Protein AF-A0A2V8W5S4-F1 (afdb_monomer)

Sequence (88 aa):
MDPLRELGRMLLVLGVLLVFLGALFYFGGKLPLRLGRLPGDIVHRGEHTTFYFPIVTCLVLSAGLSLLFWFISHFRRCPPVDIRPLVS

Secondary structure (DSSP, 8-state):
--HHHHHHHHHHHHHHHHHHHHHHHHHHTT---S----TTS-EEEETTEEEE--HHHHHHHHHHHHHHHHHHHHHT---------S--

Solvent-accessible surface area (backbone atoms only — not comparable to full-atom values): 5674 Å² total; per-residue (Å²): 133,61,70,68,58,55,52,51,51,51,52,52,53,52,51,54,50,50,53,51,50,50,48,49,54,62,51,58,72,62,59,78,82,76,84,82,93,64,95,86,66,72,61,54,72,49,101,90,44,77,47,77,64,64,58,66,60,55,49,53,52,50,52,52,52,49,52,52,50,48,53,56,50,57,76,67,64,74,74,81,83,80,79,84,86,84,84,130

Structure (mmCIF, N/CA/C/O backbone):
data_AF-A0A2V8W5S4-F1
#
_entry.id   AF-A0A2V8W5S4-F1
#
loop_
_atom_site.group_PDB
_atom_site.id
_atom_site.type_symbol
_atom_site.label_atom_id
_atom_site.label_alt_id
_atom_site.label_comp_id
_atom_site.label_asym_id
_atom_site.label_entity_id
_atom_site.label_seq_id
_atom_site.pdbx_PDB_ins_code
_atom_site.Cartn_x
_atom_site.Cartn_y
_atom_site.Cartn_z
_atom_site.occupancy
_atom_site.B_iso_or_equiv
_atom_site.auth_seq_id
_atom_site.auth_comp_id
_atom_site.auth_asym_id
_atom_site.auth_atom_id
_atom_site.pdbx_PDB_model_num
ATOM 1 N N . MET A 1 1 ? 18.547 10.506 -20.566 1.00 61.00 1 MET A N 1
ATOM 2 C CA . MET A 1 1 ? 17.335 10.396 -19.734 1.00 61.00 1 MET A CA 1
ATOM 3 C C . MET A 1 1 ? 16.178 10.235 -20.684 1.00 61.00 1 MET A C 1
ATOM 5 O O . MET A 1 1 ? 15.989 11.117 -21.512 1.00 61.00 1 MET A O 1
ATOM 9 N N . ASP A 1 2 ? 15.484 9.101 -20.647 1.00 82.44 2 ASP A N 1
ATOM 10 C CA . ASP A 1 2 ? 14.341 8.880 -21.531 1.00 82.44 2 ASP A CA 1
ATOM 11 C C . ASP A 1 2 ? 13.133 9.547 -20.851 1.00 82.44 2 ASP A C 1
ATOM 13 O O . ASP A 1 2 ? 12.688 9.043 -19.815 1.00 82.44 2 ASP A O 1
ATOM 17 N N . PRO A 1 3 ? 12.596 10.671 -21.357 1.00 87.19 3 PRO A N 1
ATOM 18 C CA . PRO A 1 3 ? 11.538 11.415 -20.664 1.00 87.19 3 PRO A CA 1
ATOM 19 C C . PRO A 1 3 ? 10.287 10.559 -20.401 1.00 87.19 3 PRO A C 1
ATOM 21 O O . PRO A 1 3 ? 9.627 10.710 -19.375 1.00 87.19 3 PRO A O 1
ATOM 24 N N . LEU A 1 4 ? 10.010 9.575 -21.265 1.00 90.25 4 LEU A N 1
ATOM 25 C CA . LEU A 1 4 ? 8.936 8.601 -21.053 1.00 90.25 4 LEU A CA 1
ATOM 26 C C . LEU A 1 4 ? 9.187 7.675 -19.851 1.00 90.25 4 LEU A C 1
ATOM 28 O O . LEU A 1 4 ? 8.239 7.275 -19.174 1.00 90.25 4 LEU A O 1
ATOM 32 N N . ARG A 1 5 ? 10.448 7.334 -19.563 1.00 88.75 5 ARG A N 1
ATOM 33 C CA . ARG A 1 5 ? 10.821 6.464 -18.438 1.00 88.75 5 ARG A CA 1
ATOM 34 C C . ARG A 1 5 ? 10.663 7.187 -17.103 1.00 88.75 5 ARG A C 1
ATOM 36 O O . ARG A 1 5 ? 10.180 6.584 -16.145 1.00 88.75 5 ARG A O 1
ATOM 43 N N . GLU A 1 6 ? 11.038 8.463 -17.035 1.00 90.06 6 GLU A N 1
ATOM 44 C CA . GLU A 1 6 ? 10.837 9.288 -15.836 1.00 90.06 6 GLU A CA 1
ATOM 45 C C . GLU A 1 6 ? 9.351 9.520 -15.562 1.00 90.06 6 GLU A C 1
ATOM 47 O O . GLU A 1 6 ? 8.896 9.301 -14.436 1.00 90.06 6 GLU A O 1
ATOM 52 N N . LEU A 1 7 ? 8.579 9.845 -16.604 1.00 93.81 7 LEU A N 1
ATOM 53 C CA . LEU A 1 7 ? 7.130 9.995 -16.505 1.00 9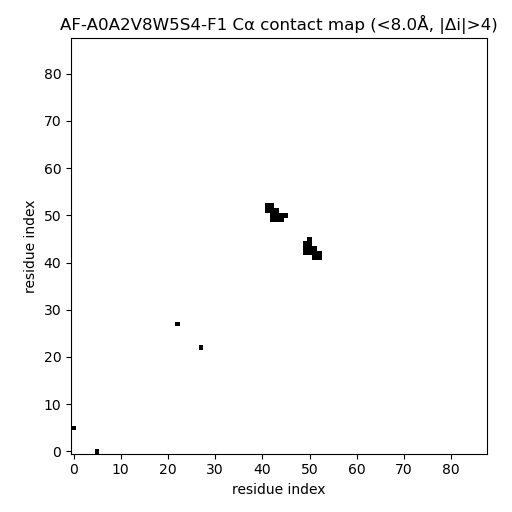3.81 7 LEU A CA 1
ATOM 54 C C . LEU A 1 7 ? 6.465 8.695 -16.024 1.00 93.81 7 LEU A C 1
ATOM 56 O O . LEU A 1 7 ? 5.697 8.716 -15.064 1.00 93.81 7 LEU A O 1
ATOM 60 N N . GLY A 1 8 ? 6.818 7.548 -16.614 1.00 92.12 8 GLY A N 1
ATOM 61 C CA . GLY A 1 8 ? 6.297 6.244 -16.195 1.00 92.12 8 GLY A CA 1
ATOM 62 C C . GLY A 1 8 ? 6.622 5.905 -14.736 1.00 92.12 8 GLY A C 1
ATOM 63 O O . GLY A 1 8 ? 5.754 5.436 -13.998 1.00 92.12 8 GLY A O 1
ATOM 64 N N . ARG A 1 9 ? 7.845 6.204 -14.277 1.00 84.81 9 ARG A N 1
ATOM 65 C CA . ARG A 1 9 ? 8.237 6.017 -12.872 1.00 84.81 9 ARG A CA 1
ATOM 66 C C . ARG A 1 9 ? 7.429 6.917 -11.935 1.00 84.81 9 ARG A C 1
ATOM 68 O O . ARG A 1 9 ? 7.004 6.450 -10.880 1.00 84.81 9 ARG A O 1
ATOM 75 N N . MET A 1 10 ? 7.198 8.171 -12.318 1.00 93.06 10 MET A N 1
ATOM 76 C CA . MET A 1 10 ? 6.391 9.109 -11.537 1.00 93.06 10 MET A CA 1
ATOM 77 C C . MET A 1 10 ? 4.935 8.634 -11.421 1.00 93.06 10 MET A C 1
ATOM 79 O O . MET A 1 10 ? 4.393 8.623 -10.317 1.00 93.06 10 MET A O 1
ATOM 83 N N . LEU A 1 11 ? 4.331 8.164 -12.522 1.00 92.19 11 LEU A N 1
ATOM 84 C CA . LEU A 1 11 ? 2.971 7.609 -12.521 1.00 92.19 11 LEU A CA 1
ATOM 85 C C . LEU A 1 11 ? 2.849 6.370 -11.624 1.00 92.19 11 LEU A C 1
ATOM 87 O O . LEU A 1 11 ? 1.880 6.258 -10.875 1.00 92.19 11 LEU A O 1
ATOM 91 N N . LEU A 1 12 ? 3.831 5.462 -11.661 1.00 88.31 12 LEU A N 1
ATOM 92 C CA . LEU A 1 12 ? 3.841 4.279 -10.793 1.00 88.31 12 LEU A CA 1
ATOM 93 C C . LEU A 1 12 ? 3.889 4.662 -9.310 1.00 88.31 12 LEU A C 1
ATOM 95 O O . LEU A 1 12 ? 3.108 4.137 -8.517 1.00 88.31 12 LEU A O 1
ATOM 99 N N . VAL A 1 13 ? 4.767 5.596 -8.933 1.00 86.31 13 VAL A N 1
ATOM 100 C CA . VAL A 1 13 ? 4.877 6.073 -7.544 1.00 86.31 13 VAL A CA 1
ATOM 101 C C . VAL A 1 13 ? 3.575 6.736 -7.091 1.00 86.31 13 VAL A C 1
ATOM 103 O O . VAL A 1 13 ? 3.080 6.433 -6.005 1.00 86.31 13 VAL A O 1
ATOM 106 N N . LEU A 1 14 ? 2.989 7.588 -7.935 1.00 91.00 14 LEU A N 1
ATOM 107 C CA . LEU A 1 14 ? 1.730 8.267 -7.638 1.00 91.00 14 LEU A CA 1
ATOM 108 C C . LEU A 1 14 ? 0.572 7.269 -7.465 1.00 91.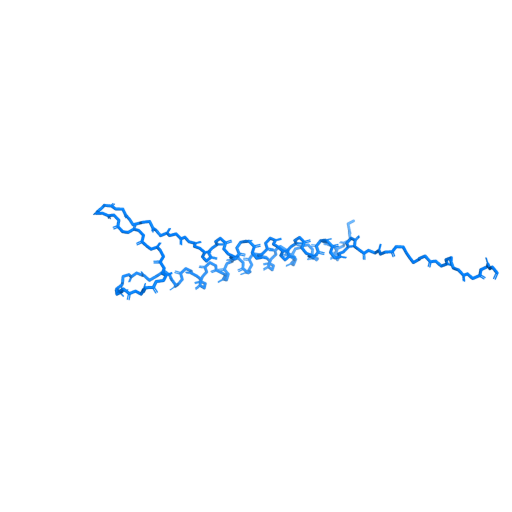00 14 LEU A C 1
ATOM 110 O O . LEU A 1 14 ? -0.210 7.389 -6.526 1.00 91.00 14 LEU A O 1
ATOM 114 N N . GLY A 1 15 ? 0.486 6.257 -8.333 1.00 88.56 15 GLY A N 1
ATOM 115 C CA . GLY A 1 15 ? -0.538 5.214 -8.260 1.00 88.56 15 GLY A CA 1
ATOM 116 C C . GLY A 1 15 ? -0.452 4.391 -6.973 1.00 88.56 15 GLY A C 1
ATOM 117 O O . GLY A 1 15 ? -1.465 4.184 -6.307 1.00 88.56 15 GLY A O 1
ATOM 118 N N . VAL A 1 16 ? 0.758 3.987 -6.572 1.00 84.44 16 VAL A N 1
ATOM 119 C CA . VAL A 1 16 ? 0.979 3.285 -5.293 1.00 84.44 16 VAL A CA 1
ATOM 120 C C . VAL A 1 16 ? 0.578 4.169 -4.109 1.00 84.44 16 VAL A C 1
ATOM 122 O O . VAL A 1 16 ? -0.097 3.694 -3.195 1.00 84.44 16 VAL A O 1
ATOM 125 N N . LEU A 1 17 ? 0.933 5.458 -4.142 1.00 85.25 17 LEU A N 1
ATOM 126 C CA . LEU A 1 17 ? 0.575 6.414 -3.094 1.00 85.25 17 LEU A CA 1
ATOM 127 C C . LEU A 1 17 ? -0.949 6.585 -2.972 1.00 85.25 17 LEU A C 1
ATOM 129 O O . LEU A 1 17 ? -1.476 6.552 -1.859 1.00 85.25 17 LEU A O 1
ATOM 133 N N . LEU A 1 18 ? -1.664 6.710 -4.097 1.00 87.31 18 LEU A N 1
ATOM 134 C CA . LEU A 1 18 ? -3.128 6.805 -4.111 1.00 87.31 18 LEU A CA 1
ATOM 135 C C . LEU A 1 18 ? -3.797 5.544 -3.560 1.00 87.31 18 LEU A C 1
ATOM 137 O O . LEU A 1 18 ? -4.728 5.658 -2.767 1.00 87.31 18 LEU A O 1
ATOM 141 N N . VAL A 1 19 ? -3.332 4.353 -3.950 1.00 82.69 19 VAL A N 1
ATOM 142 C CA . VAL A 1 19 ? -3.864 3.084 -3.423 1.00 82.69 19 VAL A CA 1
ATOM 143 C C . VAL A 1 19 ? -3.643 2.995 -1.914 1.00 82.69 19 VAL A C 1
ATOM 145 O O . VAL A 1 19 ? -4.553 2.598 -1.188 1.00 82.69 19 VAL A O 1
ATOM 148 N N . PHE A 1 20 ? -2.471 3.410 -1.429 1.00 80.38 20 PHE A N 1
ATOM 149 C CA . PHE A 1 20 ? -2.156 3.410 -0.002 1.00 80.38 20 PHE A CA 1
ATOM 150 C C . PHE A 1 20 ? -3.042 4.382 0.791 1.00 80.38 20 PHE A C 1
ATOM 152 O O . PHE A 1 20 ? -3.626 3.998 1.803 1.00 80.38 20 PHE A O 1
ATOM 159 N N . LEU A 1 21 ? -3.203 5.618 0.306 1.00 78.44 21 LEU A N 1
ATOM 160 C CA . LEU A 1 21 ? -4.111 6.613 0.890 1.00 78.44 21 LEU A CA 1
ATOM 161 C C . LEU A 1 21 ? -5.566 6.132 0.859 1.00 78.44 21 LEU A C 1
ATOM 163 O O . LEU A 1 21 ? -6.255 6.188 1.874 1.00 78.44 21 LEU A O 1
ATOM 167 N N . GLY A 1 22 ? -6.025 5.610 -0.279 1.00 78.50 22 GLY A N 1
ATOM 168 C CA . GLY A 1 22 ? -7.368 5.056 -0.436 1.00 78.50 22 GLY A CA 1
ATOM 169 C C . GLY A 1 22 ? -7.633 3.903 0.530 1.00 78.50 22 GLY A C 1
ATOM 170 O O . GLY A 1 22 ? -8.679 3.878 1.174 1.00 78.50 22 GLY A O 1
ATOM 171 N N . ALA A 1 23 ? -6.667 2.999 0.711 1.00 72.69 23 ALA A N 1
ATOM 172 C CA . ALA A 1 23 ? -6.743 1.941 1.712 1.00 72.69 23 ALA A CA 1
ATOM 173 C C . ALA A 1 23 ? -6.802 2.518 3.134 1.00 72.69 23 ALA A C 1
ATOM 175 O O . ALA A 1 23 ? -7.654 2.110 3.922 1.00 72.69 23 ALA A O 1
ATOM 176 N N . LEU A 1 24 ? -5.959 3.502 3.458 1.00 68.44 24 LEU A N 1
ATOM 177 C CA . LEU A 1 24 ? -5.950 4.140 4.774 1.00 68.44 24 LEU A CA 1
ATOM 178 C C . LEU A 1 24 ? -7.291 4.810 5.101 1.00 68.44 24 LEU A C 1
ATOM 180 O O . LEU A 1 24 ? -7.771 4.667 6.218 1.00 68.44 24 LEU A O 1
ATOM 184 N N . PHE A 1 25 ? -7.931 5.481 4.142 1.00 73.44 25 PHE A N 1
ATOM 185 C CA . PHE A 1 25 ? -9.260 6.074 4.335 1.00 73.44 25 PHE A CA 1
ATOM 186 C C . PHE A 1 25 ? -10.377 5.021 4.376 1.00 73.44 25 PHE A C 1
ATOM 188 O O . PHE A 1 25 ? -11.245 5.082 5.248 1.00 73.44 25 PHE A O 1
ATOM 195 N N . TYR A 1 26 ? -10.342 4.026 3.484 1.00 69.62 26 TYR A N 1
ATOM 196 C CA . TYR A 1 26 ? -11.338 2.951 3.425 1.00 69.62 26 TYR A CA 1
ATOM 197 C C . TYR A 1 26 ? -11.344 2.092 4.698 1.00 69.62 26 TYR A C 1
ATOM 199 O O . TYR A 1 26 ? -12.407 1.738 5.211 1.00 69.62 26 TYR A O 1
ATOM 207 N N . PHE A 1 27 ? -10.163 1.777 5.235 1.00 63.09 27 PHE A N 1
ATOM 208 C CA . PHE A 1 27 ? -10.016 1.003 6.468 1.00 63.09 27 PHE A CA 1
ATOM 209 C C . PHE A 1 27 ? -10.000 1.880 7.727 1.00 63.09 27 PHE A C 1
ATOM 211 O O . PHE A 1 27 ? -10.458 1.432 8.774 1.00 63.09 27 PHE A O 1
ATOM 218 N N . GLY A 1 28 ? -9.567 3.138 7.631 1.00 60.12 28 GLY A N 1
ATOM 219 C CA . GLY A 1 28 ? -9.598 4.108 8.730 1.00 60.12 28 GLY A CA 1
ATOM 220 C C . GLY A 1 28 ? -11.018 4.496 9.142 1.00 60.12 28 GLY A C 1
ATOM 221 O O . GLY A 1 28 ? -11.293 4.627 10.331 1.00 60.12 28 GLY A O 1
ATOM 222 N N . GLY A 1 29 ? -11.949 4.578 8.183 1.00 56.31 29 GLY A N 1
ATOM 223 C CA . GLY A 1 29 ? -13.382 4.746 8.462 1.00 56.31 29 GLY A CA 1
ATOM 224 C C . GLY A 1 29 ? -14.070 3.487 9.010 1.00 56.31 29 GLY A C 1
ATOM 225 O O . GLY A 1 29 ? -15.173 3.575 9.544 1.00 56.31 29 GLY A O 1
ATOM 226 N N . LYS A 1 30 ? -13.421 2.317 8.910 1.00 52.03 30 LYS A N 1
ATOM 227 C CA . LYS A 1 30 ? -13.874 1.047 9.496 1.00 52.03 30 LYS A CA 1
ATOM 228 C C . LYS A 1 30 ? -13.279 0.772 10.878 1.00 52.03 30 LYS A C 1
ATOM 230 O O . LYS A 1 30 ? -13.444 -0.342 11.362 1.00 52.03 30 LYS A O 1
ATOM 235 N N . LEU A 1 31 ? -12.638 1.744 11.539 1.00 50.50 31 LEU A N 1
ATOM 236 C CA . LEU A 1 31 ? -12.442 1.662 12.988 1.00 50.50 31 LEU A CA 1
ATOM 237 C C . LEU A 1 31 ? -13.811 1.865 13.651 1.00 50.50 31 LEU A C 1
ATOM 239 O O . LEU A 1 31 ? -14.305 2.996 13.688 1.00 50.50 31 LEU A O 1
ATOM 243 N N . PRO A 1 32 ? -14.449 0.807 14.183 1.00 50.34 32 PRO A N 1
ATOM 244 C CA . PRO A 1 32 ? -15.696 0.950 14.898 1.00 50.34 32 PRO A CA 1
ATOM 245 C C . PRO A 1 32 ? -15.341 1.543 16.258 1.00 50.34 32 PRO A C 1
ATOM 247 O O . PRO A 1 32 ? -14.993 0.843 17.214 1.00 50.34 32 PRO A O 1
ATOM 250 N N . LEU A 1 33 ? -15.412 2.867 16.337 1.00 51.53 33 LEU A N 1
ATOM 251 C CA . LEU A 1 33 ? -15.550 3.590 17.587 1.00 51.53 33 LEU A CA 1
ATOM 252 C C . LEU A 1 33 ? -16.838 3.097 18.265 1.00 51.53 33 LEU A C 1
ATOM 254 O O . LEU A 1 33 ? -17.901 3.654 18.042 1.00 51.53 33 LEU A O 1
ATOM 258 N N . ARG A 1 34 ? -16.698 2.046 19.089 1.00 51.41 34 ARG A N 1
ATOM 259 C CA . ARG A 1 34 ? -17.659 1.513 20.075 1.00 51.41 34 ARG A CA 1
ATOM 260 C C . ARG A 1 34 ? -19.033 1.082 19.532 1.00 51.41 34 ARG A C 1
ATOM 262 O O . ARG A 1 34 ? -19.822 1.923 19.151 1.00 51.41 34 ARG A O 1
ATOM 269 N N . LEU A 1 35 ? -19.372 -0.203 19.704 1.00 51.50 35 LEU A N 1
ATOM 270 C CA . LEU A 1 35 ? -20.614 -0.724 20.330 1.00 51.50 35 LEU A CA 1
ATOM 271 C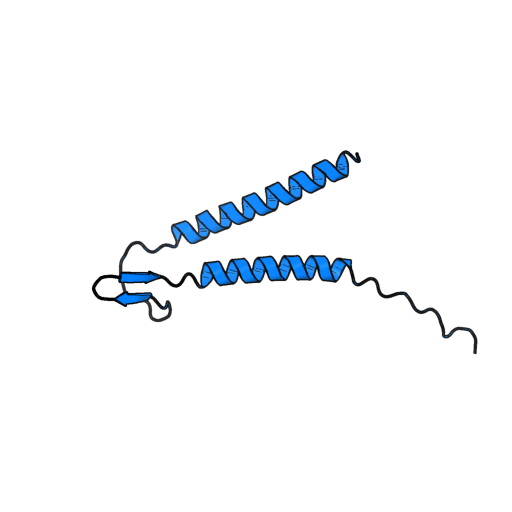 C . LEU A 1 35 ? -20.966 -2.107 19.760 1.00 51.50 35 LEU A C 1
ATOM 273 O O . LEU A 1 35 ? -21.296 -2.237 18.592 1.00 51.50 35 LEU A O 1
ATOM 277 N N . GLY A 1 36 ? -20.978 -3.129 20.619 1.00 43.25 36 GLY A N 1
ATOM 278 C CA . GLY A 1 36 ? -21.643 -4.400 20.317 1.00 43.25 36 GLY A CA 1
ATOM 279 C C . GLY A 1 36 ? -20.719 -5.520 19.841 1.00 43.25 36 GLY A C 1
ATOM 280 O O . GLY A 1 36 ? -19.880 -5.357 18.968 1.00 43.25 36 GLY A O 1
ATOM 281 N N . ARG A 1 37 ? -20.875 -6.678 20.479 1.00 54.53 37 ARG A N 1
ATOM 282 C CA . ARG A 1 37 ? -20.153 -7.925 20.223 1.00 54.53 37 ARG A CA 1
ATOM 283 C C . ARG A 1 37 ? -20.405 -8.402 18.787 1.00 54.53 37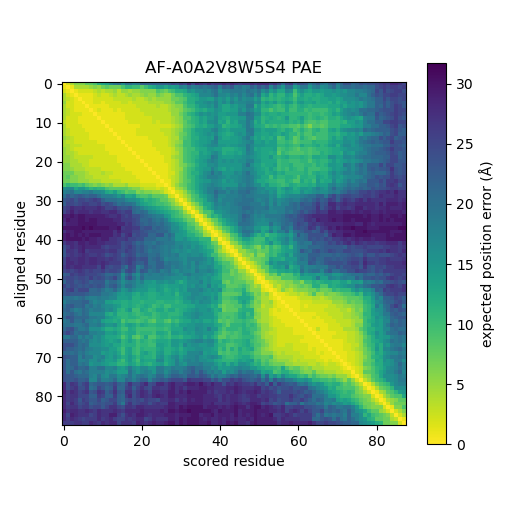 ARG A C 1
ATOM 285 O O . ARG A 1 37 ? -21.541 -8.742 18.472 1.00 54.53 37 ARG A O 1
ATOM 292 N N . LEU A 1 38 ? -19.361 -8.515 17.967 1.00 47.41 38 LEU A N 1
ATOM 293 C CA . LEU A 1 38 ? -19.371 -9.393 16.796 1.00 47.41 38 LEU A CA 1
ATOM 294 C C . LEU A 1 38 ? -18.361 -10.528 17.039 1.00 47.41 38 LEU A C 1
ATOM 296 O O . LEU A 1 38 ? -17.181 -10.246 17.251 1.00 47.41 38 LEU A O 1
ATOM 300 N N . PRO A 1 39 ? -18.802 -11.799 17.072 1.00 46.44 39 PRO A N 1
ATOM 301 C CA . PRO A 1 39 ? -17.911 -12.934 17.263 1.00 46.44 39 PRO A CA 1
ATOM 302 C C . PRO A 1 39 ? -17.125 -13.157 15.964 1.00 46.44 39 PRO A C 1
ATOM 304 O O . PRO A 1 39 ? -17.707 -13.525 14.948 1.00 46.44 39 PRO A O 1
ATOM 307 N N . GLY A 1 40 ? -15.815 -12.895 15.986 1.00 58.09 40 GLY A N 1
ATOM 308 C CA . GLY A 1 40 ? -14.931 -13.133 14.837 1.00 58.09 40 GLY A CA 1
ATOM 309 C C . GLY A 1 40 ? -13.733 -12.189 14.697 1.00 58.09 40 GLY A C 1
ATOM 310 O O . GLY A 1 40 ? -12.791 -12.543 13.998 1.00 58.09 40 GLY A O 1
ATOM 311 N N . ASP A 1 41 ? -13.717 -11.035 15.372 1.00 57.34 41 ASP A N 1
ATOM 312 C CA . ASP A 1 41 ? -12.567 -10.118 15.381 1.00 57.34 41 ASP A CA 1
ATOM 313 C C . ASP A 1 41 ? -11.867 -10.226 16.746 1.00 57.34 41 ASP A C 1
ATOM 315 O O . ASP A 1 41 ? -12.491 -9.992 17.787 1.00 57.34 41 ASP A O 1
ATOM 319 N N . ILE A 1 42 ? -10.609 -10.686 16.778 1.00 53.03 42 ILE A N 1
ATOM 320 C CA . ILE A 1 42 ? -9.857 -10.931 18.022 1.00 53.03 42 ILE A CA 1
ATOM 321 C C . ILE A 1 42 ? -9.526 -9.576 18.655 1.00 53.03 42 ILE A C 1
ATOM 323 O O . ILE A 1 42 ? -8.465 -8.994 18.440 1.00 53.03 42 ILE A O 1
ATOM 327 N N . VAL A 1 43 ? -10.462 -9.064 19.445 1.00 53.31 43 VAL A N 1
ATOM 328 C CA . VAL A 1 43 ? -10.268 -7.909 20.315 1.00 53.31 43 VAL A CA 1
ATOM 329 C C . VAL A 1 43 ? -10.020 -8.453 21.712 1.00 53.31 43 VAL A C 1
ATOM 331 O O . VAL A 1 43 ? -10.954 -8.797 22.439 1.00 53.31 43 VAL A O 1
ATOM 334 N N . HIS A 1 44 ? -8.746 -8.557 22.093 1.00 47.88 44 HIS A N 1
ATOM 335 C CA . HIS A 1 44 ? -8.387 -8.884 23.468 1.00 47.88 44 HIS A CA 1
ATOM 336 C C . HIS A 1 44 ? -8.573 -7.611 24.302 1.00 47.88 44 HIS A C 1
ATOM 338 O O . HIS A 1 44 ? -7.746 -6.695 24.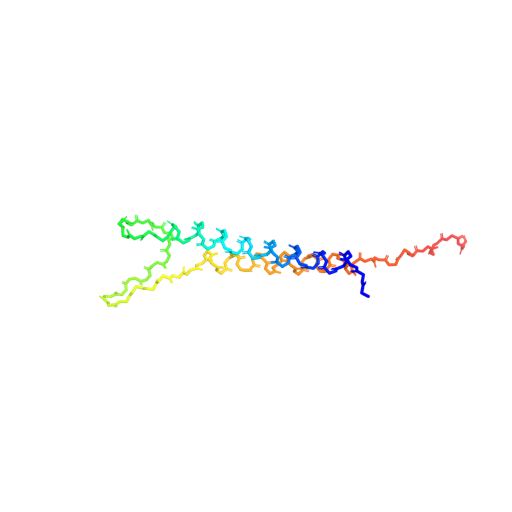283 1.00 47.88 44 HIS A O 1
ATOM 344 N N . ARG A 1 45 ? -9.729 -7.505 24.962 1.00 49.62 45 ARG A N 1
ATOM 345 C CA . ARG A 1 45 ? -10.055 -6.400 25.865 1.00 49.62 45 ARG A CA 1
ATOM 346 C C . ARG A 1 45 ? -9.634 -6.810 27.276 1.00 49.62 45 ARG A C 1
ATOM 348 O O . ARG A 1 45 ? -10.385 -7.491 27.964 1.00 49.62 45 ARG A O 1
ATOM 355 N N . GLY A 1 46 ? -8.421 -6.434 27.671 1.00 55.78 46 GLY A N 1
ATOM 356 C CA . GLY A 1 46 ? -8.003 -6.468 29.071 1.00 55.78 46 GLY A CA 1
ATOM 357 C C . GLY A 1 46 ? -8.607 -5.286 29.833 1.00 55.78 46 GLY A C 1
ATOM 358 O O . GLY A 1 46 ? -8.897 -4.251 29.232 1.00 55.78 46 GLY A O 1
ATOM 359 N N . GLU A 1 47 ? -8.761 -5.427 31.150 1.00 56.44 47 GLU A N 1
ATOM 360 C CA . GLU A 1 47 ? -9.347 -4.436 32.079 1.00 56.44 47 GLU A CA 1
ATOM 361 C C . GLU A 1 47 ? -8.801 -2.999 31.900 1.00 56.44 47 GLU A C 1
ATOM 363 O O . GLU A 1 47 ? -9.517 -2.032 32.135 1.00 56.44 47 GLU A O 1
ATOM 368 N N . HIS A 1 48 ? -7.563 -2.842 31.412 1.00 60.62 48 HIS A N 1
ATOM 369 C CA . HIS A 1 48 ? -6.913 -1.548 31.151 1.00 60.62 48 HIS A CA 1
ATOM 370 C C . HIS A 1 48 ? -6.282 -1.416 29.749 1.00 60.62 48 HIS A C 1
ATOM 372 O O . HIS A 1 48 ? -5.593 -0.433 29.468 1.00 60.62 48 HIS A O 1
ATOM 378 N N . THR A 1 49 ? -6.461 -2.383 28.842 1.00 47.41 49 THR A N 1
ATOM 379 C CA . THR A 1 49 ? -5.752 -2.380 27.546 1.00 47.41 49 THR A CA 1
ATOM 380 C C . THR A 1 49 ? -6.608 -3.006 26.452 1.00 47.41 49 THR A C 1
ATOM 382 O O . THR A 1 49 ? -7.060 -4.141 26.572 1.00 47.41 49 THR A O 1
ATOM 385 N N . THR A 1 50 ? -6.835 -2.268 25.363 1.00 56.06 50 THR A N 1
ATOM 386 C CA . THR A 1 50 ? -7.536 -2.786 24.179 1.00 56.06 50 THR A CA 1
ATOM 387 C C . THR A 1 50 ? -6.506 -3.138 23.114 1.00 56.06 50 THR A C 1
ATOM 389 O O . THR A 1 50 ? -5.953 -2.242 22.480 1.00 56.06 50 THR A O 1
ATOM 392 N N . PHE A 1 51 ? -6.236 -4.431 22.920 1.00 54.69 51 PHE A N 1
ATOM 393 C CA . PHE A 1 51 ? -5.399 -4.902 21.817 1.00 54.69 51 PHE A CA 1
ATOM 394 C C . PHE A 1 51 ? -6.286 -5.132 20.591 1.00 54.69 51 PHE A C 1
ATOM 396 O O . PHE A 1 51 ? -6.994 -6.135 20.496 1.00 54.69 51 PHE A O 1
ATOM 403 N N . TYR A 1 52 ? -6.273 -4.172 19.667 1.00 58.34 52 TYR A N 1
ATOM 404 C CA . TYR A 1 52 ? -6.784 -4.375 18.315 1.00 58.34 52 TYR A CA 1
ATOM 405 C C . TYR A 1 52 ? -5.704 -5.103 17.525 1.00 58.34 52 TYR A C 1
ATOM 407 O O . TYR A 1 52 ? -4.599 -4.580 17.395 1.00 58.34 52 TYR A O 1
ATOM 415 N N . PHE A 1 53 ? -5.996 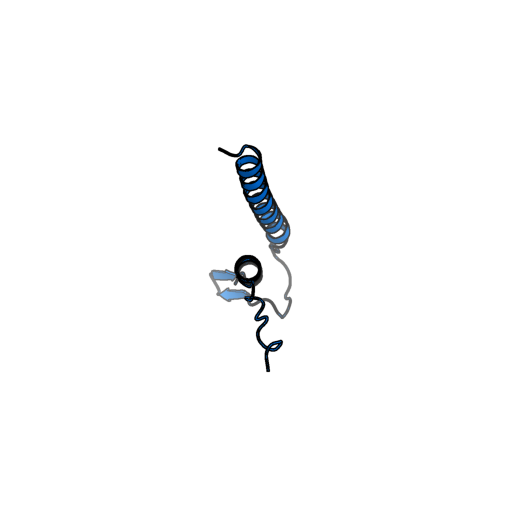-6.300 17.017 1.00 61.62 53 PHE A N 1
ATOM 416 C CA . PHE A 1 53 ? -5.083 -6.995 16.118 1.00 61.62 53 PHE A CA 1
ATOM 417 C C . PHE A 1 53 ? -5.460 -6.620 14.677 1.00 61.62 53 PHE A C 1
ATOM 419 O O . PHE A 1 53 ? -6.496 -7.069 14.188 1.00 61.62 53 PHE A O 1
ATOM 426 N N . PRO A 1 54 ? -4.684 -5.768 13.983 1.00 64.44 54 PRO A N 1
ATOM 427 C CA . PRO A 1 54 ? -5.041 -5.254 12.665 1.00 64.44 54 PRO A CA 1
ATOM 428 C C . PRO A 1 54 ? -4.772 -6.307 11.573 1.00 64.44 54 PRO A C 1
ATOM 430 O O . PRO A 1 54 ? -3.940 -6.103 10.687 1.00 64.44 54 PRO A O 1
ATOM 433 N N . ILE A 1 55 ? -5.483 -7.443 11.624 1.00 63.19 55 ILE A N 1
ATOM 434 C CA . ILE A 1 55 ? -5.363 -8.564 10.669 1.00 63.19 55 ILE A CA 1
ATOM 435 C C . ILE A 1 55 ? -5.555 -8.055 9.240 1.00 63.19 55 ILE A C 1
ATOM 437 O O . ILE A 1 55 ? -4.825 -8.447 8.336 1.00 63.19 55 ILE A O 1
ATOM 441 N N . VAL A 1 56 ? -6.502 -7.136 9.048 1.00 68.31 56 VAL A N 1
ATOM 442 C CA . VAL A 1 56 ? -6.810 -6.541 7.745 1.00 68.31 56 VAL A CA 1
ATOM 443 C C . VAL A 1 56 ? -5.609 -5.780 7.184 1.00 68.31 56 VAL A C 1
ATOM 445 O O . VAL A 1 56 ? -5.266 -5.966 6.020 1.00 68.31 56 VAL A O 1
ATOM 448 N N . THR A 1 57 ? -4.912 -4.990 8.003 1.00 69.62 57 THR A N 1
ATOM 449 C CA . THR A 1 57 ? -3.705 -4.271 7.573 1.00 69.62 57 THR A CA 1
ATOM 450 C C . THR A 1 57 ? -2.600 -5.247 7.187 1.00 69.62 57 THR A C 1
ATOM 452 O O . THR A 1 57 ? -2.002 -5.101 6.124 1.00 69.62 57 THR A O 1
ATOM 455 N N . CYS A 1 58 ? -2.364 -6.283 7.998 1.00 78.00 58 CYS A N 1
ATOM 456 C CA . CYS A 1 58 ? -1.379 -7.320 7.691 1.00 78.00 58 CYS A CA 1
ATOM 457 C C . CYS A 1 58 ? -1.730 -8.090 6.406 1.00 78.00 58 CYS A C 1
ATOM 459 O O . CYS A 1 58 ? -0.842 -8.391 5.609 1.00 78.00 58 CYS A O 1
ATOM 461 N N . LEU A 1 59 ? -3.016 -8.366 6.177 1.00 78.62 59 LEU A N 1
ATOM 462 C CA . LEU A 1 59 ? -3.512 -9.064 4.994 1.00 78.62 59 LEU A CA 1
ATOM 463 C C . LEU A 1 59 ? -3.345 -8.224 3.724 1.00 78.62 59 LEU A C 1
ATOM 465 O O . LEU A 1 59 ? -2.833 -8.727 2.727 1.00 78.62 59 LEU A O 1
ATOM 469 N N . VAL A 1 60 ? -3.725 -6.944 3.766 1.00 77.94 60 VAL A N 1
ATOM 470 C CA . VAL A 1 60 ? -3.562 -6.004 2.644 1.00 77.94 60 VAL A CA 1
ATOM 471 C C . VAL A 1 60 ? -2.087 -5.834 2.300 1.00 77.94 60 VAL A C 1
ATOM 473 O O . VAL A 1 60 ? -1.712 -5.897 1.131 1.00 77.94 60 VAL A O 1
ATOM 476 N N . LEU A 1 61 ? -1.244 -5.666 3.318 1.00 80.50 61 LEU A N 1
ATOM 477 C CA . LEU A 1 61 ? 0.193 -5.502 3.141 1.00 80.50 61 LEU A CA 1
ATOM 478 C C . LEU A 1 61 ? 0.813 -6.774 2.536 1.00 80.50 61 LEU A C 1
ATOM 480 O O . LEU A 1 61 ? 1.525 -6.692 1.538 1.00 80.50 61 LEU A O 1
ATOM 484 N N . SER 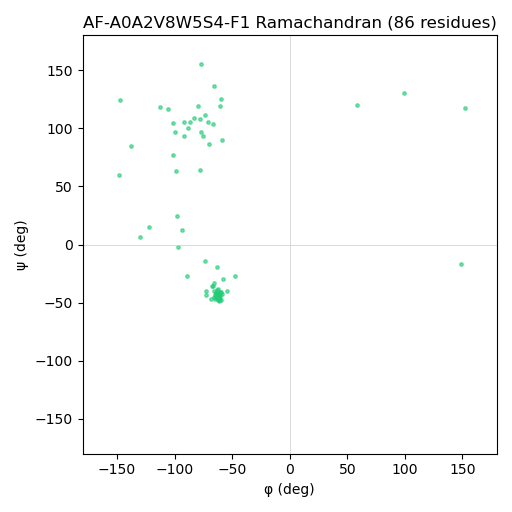A 1 62 ? 0.453 -7.956 3.047 1.00 80.88 62 SER A N 1
ATOM 485 C CA . SER A 1 62 ? 0.877 -9.253 2.498 1.00 80.88 62 SER A CA 1
ATOM 486 C C . SER A 1 62 ? 0.427 -9.464 1.046 1.00 80.88 62 SER A C 1
ATOM 488 O O . SER A 1 62 ? 1.235 -9.836 0.191 1.00 80.88 62 SER A O 1
ATOM 490 N N . ALA A 1 63 ? -0.840 -9.173 0.733 1.00 82.75 63 ALA A N 1
ATOM 491 C CA . ALA A 1 63 ? -1.383 -9.292 -0.618 1.00 82.75 63 ALA A CA 1
ATOM 492 C C . ALA A 1 63 ? -0.697 -8.322 -1.595 1.00 82.75 63 ALA A C 1
ATOM 494 O O . ALA A 1 63 ? -0.338 -8.721 -2.701 1.00 82.75 63 ALA A O 1
ATOM 495 N N . GLY A 1 64 ? -0.447 -7.078 -1.174 1.00 85.38 64 GLY A N 1
ATOM 496 C CA . GLY A 1 64 ? 0.268 -6.081 -1.971 1.00 85.38 64 GLY A CA 1
ATOM 497 C C . GLY A 1 64 ? 1.708 -6.492 -2.288 1.00 85.38 64 GLY A C 1
ATOM 498 O O . GLY A 1 64 ? 2.113 -6.456 -3.451 1.00 85.38 64 GLY A O 1
ATOM 499 N N . LEU A 1 65 ? 2.469 -6.948 -1.285 1.00 83.94 65 LEU A N 1
ATOM 500 C CA . LEU A 1 65 ? 3.824 -7.470 -1.507 1.00 83.94 65 LEU A CA 1
ATOM 501 C C . LEU A 1 65 ? 3.820 -8.727 -2.388 1.00 83.94 65 LEU A C 1
ATOM 503 O O . LEU A 1 65 ? 4.682 -8.870 -3.255 1.00 83.94 65 LEU A O 1
ATOM 507 N N . SER A 1 66 ? 2.847 -9.618 -2.200 1.00 84.06 66 SER A N 1
ATOM 508 C CA . SER A 1 66 ? 2.704 -10.821 -3.026 1.00 84.06 66 SER A CA 1
ATOM 509 C C . SER A 1 66 ? 2.456 -10.465 -4.490 1.00 84.06 66 SER A C 1
ATOM 511 O O . SER A 1 66 ? 3.091 -11.038 -5.374 1.00 84.06 66 SER A O 1
ATOM 513 N N . LEU A 1 67 ? 1.591 -9.482 -4.760 1.00 82.75 67 LEU A N 1
ATOM 514 C CA . LEU A 1 67 ? 1.308 -9.010 -6.116 1.00 82.75 67 LEU A CA 1
ATOM 515 C C . LEU A 1 67 ? 2.540 -8.354 -6.755 1.00 82.75 67 LEU A C 1
ATOM 517 O O . LEU A 1 67 ? 2.833 -8.598 -7.926 1.00 82.75 67 LEU A O 1
ATOM 521 N N . LEU A 1 68 ? 3.299 -7.580 -5.973 1.00 85.81 68 LEU A N 1
ATOM 522 C CA . LEU A 1 68 ? 4.555 -6.971 -6.409 1.00 85.81 68 LEU A CA 1
ATOM 523 C C . LEU A 1 68 ? 5.594 -8.036 -6.795 1.00 85.81 68 LEU A C 1
ATOM 525 O O . LEU A 1 68 ? 6.177 -7.968 -7.878 1.00 85.81 68 LEU A O 1
ATOM 529 N N . PHE A 1 69 ? 5.806 -9.046 -5.946 1.00 85.62 69 PHE A N 1
ATOM 530 C CA . PHE A 1 69 ? 6.733 -10.138 -6.251 1.00 85.62 69 PHE A CA 1
ATOM 531 C C . PHE A 1 69 ? 6.252 -11.023 -7.396 1.00 85.62 69 PHE A C 1
ATOM 533 O O . PHE A 1 69 ? 7.073 -11.462 -8.203 1.00 85.62 69 PHE A O 1
ATOM 540 N N . TRP A 1 70 ? 4.946 -11.255 -7.510 1.00 83.44 70 TRP A N 1
ATOM 541 C CA . TRP A 1 70 ? 4.367 -11.968 -8.642 1.00 83.44 70 TRP A CA 1
ATOM 542 C C . TRP A 1 70 ? 4.636 -11.230 -9.957 1.00 83.44 70 TRP A C 1
ATOM 544 O O . TRP A 1 70 ? 5.127 -11.841 -10.905 1.00 83.44 70 TRP A O 1
ATOM 554 N N . PHE A 1 71 ? 4.418 -9.914 -9.990 1.00 80.94 71 PHE A N 1
ATOM 555 C CA . PHE A 1 71 ? 4.667 -9.087 -11.170 1.00 80.94 71 PHE A CA 1
ATOM 556 C C . PHE A 1 71 ? 6.151 -9.083 -11.572 1.00 80.94 71 PHE A C 1
ATOM 558 O O . PHE A 1 71 ? 6.484 -9.296 -12.739 1.00 80.94 71 PHE A O 1
ATOM 565 N N . ILE A 1 72 ? 7.059 -8.934 -10.599 1.00 84.94 72 ILE A N 1
ATOM 566 C CA . ILE A 1 72 ? 8.511 -9.014 -10.833 1.00 84.94 72 ILE A CA 1
ATOM 567 C C . ILE A 1 72 ? 8.921 -10.417 -11.306 1.00 84.94 72 ILE A C 1
ATOM 569 O O . ILE A 1 72 ? 9.741 -10.545 -12.215 1.00 84.94 72 ILE A O 1
ATOM 573 N N . SER A 1 73 ? 8.364 -11.478 -10.714 1.00 80.31 73 SER A N 1
ATOM 574 C CA . SER A 1 73 ? 8.651 -12.861 -11.117 1.00 80.31 73 SER A CA 1
ATOM 575 C C . SER A 1 73 ? 8.171 -13.136 -12.536 1.00 80.31 73 SER A C 1
ATOM 577 O O . SER A 1 73 ? 8.907 -13.741 -13.311 1.00 80.31 73 SER A O 1
ATOM 579 N N . HIS A 1 74 ? 6.973 -12.673 -12.892 1.00 76.62 74 HIS A N 1
ATOM 580 C CA . HIS A 1 74 ? 6.413 -12.856 -14.224 1.00 76.62 74 HIS A CA 1
ATOM 581 C C . HIS A 1 74 ? 7.299 -12.209 -15.295 1.00 76.62 74 HIS A C 1
ATOM 583 O O . HIS A 1 74 ? 7.640 -12.858 -16.280 1.00 76.62 74 HIS A O 1
ATOM 589 N N . PHE A 1 75 ? 7.795 -10.994 -15.042 1.00 72.31 75 PHE A N 1
ATOM 590 C CA . PHE A 1 75 ? 8.717 -10.307 -15.953 1.00 72.31 75 PHE A CA 1
ATOM 591 C C . PHE A 1 75 ? 10.064 -11.027 -16.147 1.00 72.31 75 PHE A C 1
ATOM 593 O O . PHE A 1 75 ? 10.769 -10.769 -17.120 1.00 72.31 75 PHE A O 1
ATOM 600 N N . ARG A 1 76 ? 10.441 -11.932 -15.234 1.00 70.75 76 ARG A N 1
ATOM 601 C CA . ARG A 1 76 ? 11.699 -12.697 -15.288 1.00 70.75 76 ARG A CA 1
ATOM 602 C C . ARG A 1 76 ? 11.544 -14.097 -15.888 1.00 70.75 76 ARG A C 1
ATOM 604 O O . ARG A 1 76 ? 12.544 -14.796 -16.026 1.00 70.75 76 ARG A O 1
ATOM 611 N N . ARG A 1 77 ? 10.329 -14.518 -16.254 1.00 64.00 77 ARG A N 1
ATOM 612 C CA . ARG A 1 77 ? 10.055 -15.821 -16.879 1.00 64.00 77 ARG A CA 1
ATOM 613 C C . ARG A 1 77 ? 9.925 -15.676 -18.400 1.00 64.00 77 ARG A C 1
ATOM 615 O O . ARG A 1 77 ? 8.873 -15.958 -18.956 1.00 64.00 77 ARG A O 1
ATOM 622 N N . CYS A 1 78 ? 10.995 -15.262 -19.078 1.00 54.16 78 CYS A N 1
ATOM 623 C CA . CYS A 1 78 ? 11.175 -15.618 -20.489 1.00 54.16 78 CYS A CA 1
ATOM 624 C C . CYS A 1 78 ? 11.873 -16.986 -20.521 1.00 54.16 78 CYS A C 1
ATOM 626 O O . CYS A 1 78 ? 13.063 -17.041 -20.203 1.00 54.16 78 CYS A O 1
ATOM 628 N N . PRO A 1 79 ? 11.186 -18.100 -20.834 1.00 59.19 79 PRO A N 1
ATOM 629 C CA . PRO A 1 79 ? 11.888 -19.334 -21.145 1.00 59.19 79 PRO A CA 1
ATOM 630 C C . PRO A 1 79 ? 12.675 -19.137 -22.454 1.00 59.19 79 PRO A C 1
ATOM 632 O O . PRO A 1 79 ? 12.138 -18.553 -23.400 1.00 59.19 79 PRO A O 1
ATOM 635 N N . PRO A 1 80 ? 13.935 -19.598 -22.546 1.00 59.06 80 PRO A N 1
ATOM 636 C CA . PRO A 1 80 ? 14.584 -19.745 -23.839 1.00 59.06 80 PRO A CA 1
ATOM 637 C C . PRO A 1 80 ? 13.751 -20.728 -24.668 1.00 59.06 80 PRO A C 1
ATOM 639 O O . PRO A 1 80 ? 13.450 -21.831 -24.215 1.00 59.06 80 PRO A O 1
ATOM 642 N N . VAL A 1 81 ? 13.332 -20.305 -25.861 1.00 64.44 81 VAL A N 1
ATOM 643 C CA . VAL A 1 81 ? 12.693 -21.190 -26.837 1.00 64.44 81 VAL A CA 1
ATOM 644 C C . VAL A 1 81 ? 13.759 -22.191 -27.276 1.00 64.44 81 VAL A C 1
ATOM 646 O O . VAL A 1 81 ? 14.678 -21.830 -28.007 1.00 64.44 81 VAL A O 1
ATOM 649 N N . ASP A 1 82 ? 13.683 -23.425 -26.780 1.00 66.62 82 ASP A N 1
ATOM 650 C CA . ASP A 1 82 ? 14.549 -24.505 -27.245 1.00 66.62 82 ASP A CA 1
ATOM 651 C C . ASP A 1 82 ? 14.014 -25.026 -28.587 1.00 66.62 82 ASP A C 1
ATOM 653 O O . ASP A 1 82 ? 12.951 -25.642 -28.655 1.00 66.62 82 ASP A O 1
ATOM 657 N N . ILE A 1 83 ? 14.727 -24.711 -29.673 1.00 65.75 83 ILE A N 1
ATOM 658 C CA . ILE A 1 83 ? 14.392 -25.091 -31.059 1.00 65.75 83 ILE A CA 1
ATOM 659 C C . ILE A 1 83 ? 15.195 -26.343 -31.479 1.00 65.75 83 ILE A C 1
ATOM 661 O O . ILE A 1 83 ? 15.465 -26.555 -32.660 1.00 65.75 83 ILE A O 1
ATOM 665 N N . ARG A 1 84 ? 15.639 -27.190 -30.539 1.00 69.31 84 ARG A N 1
ATOM 666 C CA . ARG A 1 84 ? 16.336 -28.447 -30.871 1.00 69.31 84 ARG A CA 1
ATOM 667 C C . ARG A 1 84 ? 15.42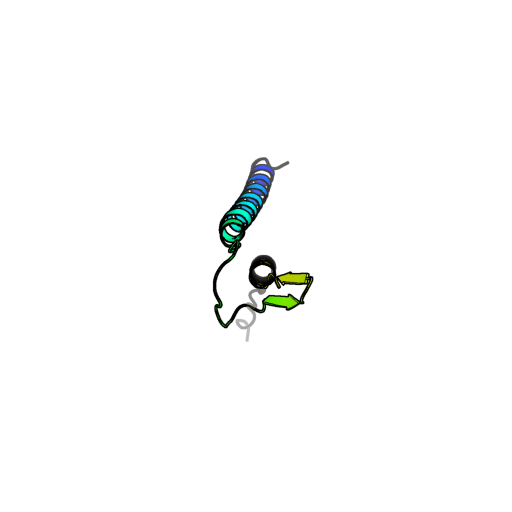2 -29.671 -30.762 1.00 69.31 84 ARG A C 1
ATOM 669 O O . ARG A 1 84 ? 15.557 -30.451 -29.824 1.00 69.31 84 ARG A O 1
ATOM 676 N N . PRO A 1 85 ? 14.538 -29.883 -31.755 1.00 58.12 85 PRO A N 1
ATOM 677 C CA . PRO A 1 85 ? 14.523 -31.208 -32.383 1.00 58.12 85 PRO A CA 1
ATOM 678 C C . PRO A 1 85 ? 14.130 -31.152 -33.876 1.00 58.12 85 PRO A C 1
ATOM 680 O O . PRO A 1 85 ? 13.120 -31.719 -34.275 1.00 58.12 85 PRO A O 1
ATOM 683 N N . LEU A 1 86 ? 14.890 -30.440 -34.716 1.00 69.62 86 LEU A N 1
ATOM 684 C CA . LEU A 1 86 ? 14.644 -30.393 -36.175 1.00 69.62 86 LEU A CA 1
ATOM 685 C C . LEU A 1 86 ? 15.842 -30.847 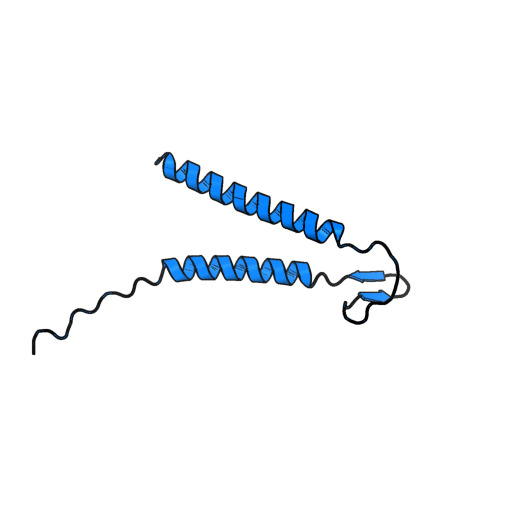-37.023 1.00 69.62 86 LEU A C 1
ATOM 687 O O . LEU A 1 86 ? 15.874 -30.625 -38.229 1.00 69.62 86 LEU A O 1
ATOM 691 N N . VAL A 1 87 ? 16.817 -31.504 -36.390 1.00 67.94 87 VAL A N 1
ATOM 692 C CA . VAL A 1 87 ? 17.926 -32.196 -37.060 1.00 67.94 87 VAL A CA 1
ATOM 693 C C . VAL A 1 87 ? 18.152 -33.529 -36.342 1.00 67.94 87 VAL A C 1
ATOM 695 O O . VAL A 1 87 ? 18.960 -33.612 -35.417 1.00 67.94 87 VAL A O 1
ATOM 698 N N . SER A 1 88 ? 17.390 -34.548 -36.737 1.00 65.25 88 SER A N 1
ATOM 699 C CA . SER A 1 88 ? 17.667 -35.971 -36.496 1.00 65.25 88 SER A CA 1
ATOM 700 C C . SER A 1 88 ? 17.018 -36.800 -37.592 1.00 65.25 88 SER A C 1
ATOM 702 O O . SER A 1 88 ? 15.790 -36.617 -37.761 1.00 65.25 88 SER A O 1
#

pLDDT: mean 70.28, std 14.22, range [43.25, 93.81]

Mean predicted aligned error: 15.31 Å

Foldseek 3Di:
DPVVVVVVVVVVVVVVVVVVVVCCVVVVVVPPPDDDDDPDFPFPDDPPDTDRDPVVVVVVVVVVVVVVVVVVVVVVPPDPPPPPDPPD

Radius of gyration: 22.82 Å; Cα contacts (8 Å, |Δi|>4): 14; chains: 1; bounding box: 40×47×69 Å